Protein AF-A0A2V9T7Y0-F1 (afdb_monomer_lite)

Foldseek 3Di:
DDPPDPVVVVVVVVVVVVVVVVVVVVVVVVVCVVVVNDDPPPPPPPPPPPVDDDDDDDPPPPDDLVRVLVVCCVVDDDFQQWDWDWDADPVRDIDIDIDWDFPPVQLVVDDPVCSVVSRVVPIGHHGDDSVNVSVD

Sequence (136 aa):
MNESSPKLLDLQSALAEMQRLREENVRLRCLLQEHGIQIPAVQSTTGILVRTNAVPSAHIPVLKAEQRIALFRNLFRGRDDVYAVRWENADGRSGYMPKADRDWKAYLRANDEDRKKVDRQTRKFRPLNDEVVRGH

pLDDT: mean 82.02, std 19.5, range [34.25, 97.25]

Secondary structure (DSSP, 8-state):
-----HHHHHHHHHHHHHHHHHHHHHHHHHHHHHTT---------S------S-----------HHHHHHHHHHHS---SS--EEEEE-TTS-EEEEE-EE--HHHHHHS-TTTHHHHHHHH-EE----HHHHHT-

Structure (mmCIF, N/CA/C/O backbone):
data_AF-A0A2V9T7Y0-F1
#
_entry.id   AF-A0A2V9T7Y0-F1
#
loop_
_atom_site.group_PDB
_atom_site.id
_atom_site.type_symbol
_atom_site.label_atom_id
_atom_site.label_alt_id
_atom_site.label_comp_id
_atom_site.label_asym_id
_atom_site.label_entity_id
_atom_site.label_seq_id
_atom_site.pdbx_PDB_ins_code
_atom_site.Cartn_x
_atom_site.Cartn_y
_atom_site.Cartn_z
_atom_site.occupancy
_atom_site.B_iso_or_equiv
_atom_site.auth_seq_id
_atom_site.auth_comp_id
_atom_site.auth_asym_id
_atom_site.auth_atom_id
_atom_site.pdbx_PDB_model_num
ATOM 1 N N . MET A 1 1 ? -16.802 8.293 73.683 1.00 37.72 1 MET A N 1
ATOM 2 C CA . MET A 1 1 ? -17.826 9.022 72.910 1.00 37.72 1 MET A CA 1
ATOM 3 C C . MET A 1 1 ? -17.159 9.538 71.647 1.00 37.72 1 MET A C 1
ATOM 5 O O . MET A 1 1 ? -16.362 10.454 71.725 1.00 37.72 1 MET A O 1
ATOM 9 N N . ASN A 1 2 ? -17.444 8.845 70.545 1.00 46.03 2 ASN A N 1
ATOM 10 C CA . ASN A 1 2 ? -17.309 9.219 69.135 1.00 46.03 2 ASN A CA 1
ATOM 11 C C . ASN A 1 2 ? -15.976 9.811 68.648 1.00 46.03 2 ASN A C 1
ATOM 13 O O . ASN A 1 2 ? -15.873 11.000 68.363 1.00 46.03 2 ASN A O 1
ATOM 17 N N . GLU A 1 3 ? -15.016 8.916 68.400 1.00 46.47 3 GLU A N 1
ATOM 18 C CA . GLU A 1 3 ? -13.989 9.086 67.364 1.00 46.47 3 GLU A CA 1
ATOM 19 C C . GLU A 1 3 ? -14.696 9.162 65.997 1.00 46.47 3 GLU A C 1
ATOM 21 O O . GLU A 1 3 ? -14.899 8.154 65.312 1.00 46.47 3 GLU A O 1
ATOM 26 N N . SER A 1 4 ? -15.183 10.354 65.639 1.00 56.12 4 SER A N 1
ATOM 27 C CA . SER A 1 4 ? -15.785 10.606 64.330 1.00 56.12 4 SER A CA 1
ATOM 28 C C . SER A 1 4 ? -14.687 10.443 63.283 1.00 56.12 4 SER A C 1
ATOM 30 O O . SER A 1 4 ? -13.830 11.305 63.101 1.00 56.12 4 SER A O 1
ATOM 32 N N . SER A 1 5 ? -14.654 9.258 62.677 1.00 57.44 5 SER A N 1
ATOM 33 C CA . SER A 1 5 ? -13.573 8.820 61.803 1.00 57.44 5 SER A CA 1
ATOM 34 C C . SER A 1 5 ? -13.416 9.802 60.632 1.00 57.44 5 SER A C 1
ATOM 36 O O . SER A 1 5 ? -14.401 10.061 59.939 1.00 57.44 5 SER A O 1
ATOM 38 N N . PRO A 1 6 ? -12.202 10.308 60.341 1.00 61.59 6 PRO A N 1
ATOM 39 C CA . PRO A 1 6 ? -11.977 11.356 59.334 1.00 61.59 6 PRO A CA 1
ATOM 40 C C . PRO A 1 6 ? -12.455 10.968 57.924 1.00 61.59 6 PRO A C 1
ATOM 42 O O . PRO A 1 6 ? -12.812 11.825 57.124 1.00 61.59 6 PRO A O 1
ATOM 45 N N . LYS A 1 7 ? -12.553 9.662 57.641 1.00 60.50 7 LYS A N 1
ATOM 46 C CA . LYS A 1 7 ? -13.097 9.112 56.389 1.00 60.50 7 LYS A CA 1
ATOM 47 C C . LYS A 1 7 ? -14.606 9.338 56.208 1.00 60.50 7 LYS A C 1
ATOM 49 O O . LYS A 1 7 ? -15.082 9.348 55.079 1.00 60.50 7 LYS A O 1
ATOM 54 N N . LEU A 1 8 ? -15.370 9.488 57.295 1.00 61.09 8 LEU A N 1
ATOM 55 C CA . LEU A 1 8 ? -16.828 9.645 57.232 1.00 61.09 8 LEU A CA 1
ATOM 56 C C . LEU A 1 8 ? -17.224 11.069 56.804 1.00 61.09 8 LEU A C 1
ATOM 58 O O . LEU A 1 8 ? -18.154 11.237 56.020 1.00 61.09 8 LEU A O 1
ATOM 62 N N . LEU A 1 9 ? -16.476 12.072 57.275 1.00 67.62 9 LEU A N 1
ATOM 63 C CA . LEU A 1 9 ? -16.616 13.478 56.876 1.00 67.62 9 LEU A CA 1
ATOM 64 C C . LEU A 1 9 ? -16.264 13.691 55.397 1.00 67.62 9 LEU A C 1
ATOM 66 O O . LEU A 1 9 ? -16.974 14.405 54.692 1.00 67.62 9 LEU A O 1
ATOM 70 N N . ASP A 1 10 ? -15.214 13.023 54.919 1.00 79.06 10 ASP A N 1
ATOM 71 C CA . ASP A 1 10 ? -14.786 13.076 53.518 1.00 79.06 10 ASP A CA 1
ATOM 72 C C . ASP A 1 10 ? -15.848 12.486 52.572 1.00 79.06 10 ASP A C 1
ATOM 74 O O . ASP A 1 10 ? -16.219 13.098 51.570 1.00 79.06 10 ASP A O 1
ATOM 78 N N . LEU A 1 11 ? -16.453 11.354 52.953 1.00 84.94 11 LEU A N 1
ATOM 79 C CA . LEU A 1 11 ? -17.544 10.742 52.192 1.00 84.94 11 LEU A CA 1
ATOM 80 C C . LEU A 1 11 ? -18.800 11.625 52.152 1.00 84.94 11 LEU A C 1
ATOM 82 O O . LEU A 1 11 ? -19.420 11.767 51.099 1.00 84.94 11 LEU A O 1
ATOM 86 N N . GLN A 1 12 ? -19.187 12.222 53.282 1.00 87.06 12 GLN A N 1
ATOM 87 C CA . GLN A 1 12 ? -20.351 13.112 53.343 1.00 87.06 12 GLN A CA 1
ATOM 88 C C . GLN A 1 12 ? -20.152 14.368 52.489 1.00 87.06 12 GLN A C 1
ATOM 90 O O . GLN A 1 12 ? -21.060 14.758 51.755 1.00 87.06 12 GLN A O 1
ATOM 95 N N . SER A 1 13 ? -18.956 14.958 52.536 1.00 86.56 13 SER A N 1
ATOM 96 C CA . SER A 1 13 ? -18.583 16.093 51.689 1.00 86.56 13 SER A CA 1
ATOM 97 C C . SER A 1 13 ? -18.628 15.723 50.201 1.00 86.56 13 SER A C 1
ATOM 99 O O . SER A 1 13 ? -19.254 16.420 49.402 1.00 86.56 13 SER A O 1
ATOM 101 N N . ALA A 1 14 ? -18.062 14.569 49.829 1.00 86.44 14 ALA A N 1
ATOM 102 C CA . ALA A 1 14 ? -18.081 14.076 48.454 1.00 86.44 14 ALA A CA 1
ATOM 103 C C . ALA A 1 14 ? -19.509 13.832 47.933 1.00 86.44 14 ALA A C 1
ATOM 105 O O . ALA A 1 14 ? -19.820 14.181 46.794 1.00 86.44 14 ALA A O 1
ATOM 106 N N . LEU A 1 15 ? -20.399 13.275 48.762 1.00 93.06 15 LEU A N 1
ATOM 107 C CA . LEU A 1 15 ? -21.804 13.064 48.397 1.00 93.06 15 LEU A CA 1
ATOM 108 C C . LEU A 1 15 ? -22.553 14.386 48.187 1.00 93.06 15 LEU A C 1
ATOM 110 O O . LEU A 1 15 ? -23.291 14.510 47.208 1.00 93.06 15 LEU A O 1
ATOM 114 N N . ALA A 1 16 ? -22.336 15.375 49.059 1.00 92.31 16 ALA A N 1
ATOM 115 C CA . ALA A 1 16 ? -22.922 16.705 48.909 1.00 92.31 16 ALA A CA 1
ATOM 116 C C . ALA A 1 16 ? -22.451 17.386 47.612 1.00 92.31 16 ALA A C 1
ATOM 118 O O . ALA A 1 16 ? -23.252 17.987 46.894 1.00 92.31 16 ALA A O 1
ATOM 119 N N . GLU A 1 17 ? -21.174 17.230 47.262 1.00 89.81 17 GLU A N 1
ATOM 120 C CA . GLU A 1 17 ? -20.626 17.780 46.023 1.00 89.81 17 GLU A CA 1
ATOM 121 C C . GLU A 1 17 ? -21.173 17.061 44.781 1.00 89.81 17 GLU A C 1
ATOM 123 O O . GLU A 1 17 ? -21.557 17.708 43.804 1.00 89.81 17 GLU A O 1
ATOM 128 N N . MET A 1 18 ? -21.323 15.732 44.822 1.00 91.44 18 MET A N 1
ATOM 129 C CA . MET A 1 18 ? -21.988 14.993 43.743 1.00 91.44 18 MET A CA 1
ATOM 130 C C . MET A 1 18 ? -23.432 15.450 43.536 1.00 91.44 18 MET A C 1
ATOM 132 O O . MET A 1 18 ? -23.893 15.521 42.395 1.00 91.44 18 MET A O 1
ATOM 136 N N . GLN A 1 19 ? -24.152 15.744 44.620 1.00 94.44 19 GLN A N 1
ATOM 137 C CA . GLN A 1 19 ? -25.517 16.245 44.539 1.00 94.44 19 GLN A CA 1
ATOM 138 C C . GLN A 1 19 ? -25.557 17.629 43.880 1.00 94.44 19 GLN A C 1
ATOM 140 O O . GLN A 1 19 ? -26.273 17.804 42.893 1.00 94.44 19 GLN A O 1
ATOM 145 N N . ARG A 1 20 ? -24.717 18.565 44.338 1.00 95.12 20 ARG A N 1
ATOM 146 C CA . ARG A 1 20 ? -24.579 19.907 43.749 1.00 95.12 20 ARG A CA 1
ATOM 147 C C . ARG A 1 20 ? -24.276 19.843 42.249 1.00 95.12 20 ARG A C 1
ATOM 149 O O . ARG A 1 20 ? -24.937 20.501 41.448 1.00 95.12 20 ARG A O 1
ATOM 156 N N . LEU A 1 21 ? -23.303 19.019 41.851 1.00 91.00 21 LEU A N 1
ATOM 157 C CA . LEU A 1 21 ? -22.908 18.858 40.448 1.00 91.00 21 LEU A CA 1
ATOM 158 C C . LEU A 1 21 ? -24.028 18.258 39.591 1.00 91.00 21 LEU A C 1
ATOM 160 O O . LEU A 1 21 ? -24.145 18.595 38.411 1.00 91.00 21 LEU A O 1
ATOM 164 N N . ARG A 1 22 ? -24.853 17.367 40.154 1.00 92.06 22 ARG A N 1
ATOM 165 C CA . ARG A 1 22 ? -26.012 16.795 39.453 1.00 92.06 22 ARG A CA 1
ATOM 166 C C . ARG A 1 22 ? -27.114 17.827 39.242 1.00 92.06 22 ARG A C 1
ATOM 168 O O . ARG A 1 22 ? -27.644 17.894 38.137 1.00 92.06 22 ARG A O 1
ATOM 175 N N . GLU A 1 23 ? -27.424 18.630 40.255 1.00 94.50 23 GLU A N 1
ATOM 176 C CA . GLU A 1 23 ? -28.411 19.713 40.161 1.00 94.50 23 GLU A CA 1
ATOM 177 C C . GLU A 1 23 ? -27.995 20.754 39.111 1.00 94.50 23 GLU A C 1
ATOM 179 O O . GLU A 1 23 ? -28.786 21.102 38.231 1.00 94.50 23 GLU A O 1
ATOM 184 N N . GLU A 1 24 ? -26.725 21.164 39.116 1.00 91.75 24 GLU A N 1
ATOM 185 C CA . GLU A 1 24 ? -26.198 22.103 38.122 1.00 91.75 24 GLU A CA 1
ATOM 186 C C . GLU A 1 24 ? -26.217 21.509 36.702 1.00 91.75 24 GLU A C 1
ATOM 188 O O . GLU A 1 24 ? -26.629 22.172 35.751 1.00 91.75 24 GLU A O 1
ATOM 193 N N . ASN A 1 25 ? -25.863 20.228 36.538 1.00 92.44 25 ASN A N 1
ATOM 194 C CA . ASN A 1 25 ? -25.970 19.549 35.241 1.00 92.44 25 ASN A CA 1
ATOM 195 C C . ASN A 1 25 ? -27.410 19.524 34.712 1.00 92.44 25 ASN A C 1
ATOM 197 O O . ASN A 1 25 ? -27.614 19.677 33.509 1.00 92.44 25 ASN A O 1
ATOM 201 N N . VAL A 1 26 ? -28.407 19.323 35.581 1.00 93.25 26 VAL A N 1
ATOM 202 C CA . VAL A 1 26 ? -29.824 19.384 35.189 1.00 93.25 26 VAL A CA 1
ATOM 203 C C . VAL A 1 26 ? -30.176 20.791 34.713 1.00 93.25 26 VAL A C 1
ATOM 205 O O . VAL A 1 26 ? -30.722 20.939 33.621 1.00 93.25 26 VAL A O 1
ATOM 208 N N . ARG A 1 27 ? -29.796 21.824 35.473 1.00 94.19 27 ARG A N 1
ATOM 209 C CA . ARG A 1 27 ? -30.044 23.225 35.113 1.00 94.19 27 ARG A CA 1
ATOM 210 C C . ARG A 1 27 ? -29.433 23.596 33.759 1.00 94.19 27 ARG A C 1
ATOM 212 O O . ARG A 1 27 ? -30.124 24.158 32.912 1.00 94.19 27 ARG A O 1
ATOM 219 N N . LEU A 1 28 ? -28.161 23.262 33.540 1.00 90.06 28 LEU A N 1
ATOM 220 C CA . LEU A 1 28 ? -27.451 23.554 32.291 1.00 90.06 28 LEU A CA 1
ATOM 221 C C . LEU A 1 28 ? -28.068 22.820 31.099 1.00 90.06 28 LEU A C 1
ATOM 223 O O . LEU A 1 28 ? -28.198 23.393 30.020 1.00 90.06 28 LEU A O 1
ATOM 227 N N . ARG A 1 29 ? -28.485 21.565 31.291 1.00 87.94 29 ARG A N 1
ATOM 228 C CA . ARG A 1 29 ? -29.169 20.793 30.246 1.00 87.94 29 ARG A CA 1
ATOM 229 C C . ARG A 1 29 ? -30.511 21.413 29.863 1.00 87.94 29 ARG A C 1
ATOM 231 O O . ARG A 1 29 ? -30.784 21.505 28.671 1.00 87.94 29 ARG A O 1
ATOM 238 N N . CYS A 1 30 ? -31.302 21.876 30.834 1.00 88.44 30 CYS A N 1
ATOM 239 C CA . CYS A 1 30 ? -32.546 22.597 30.555 1.00 88.44 30 CYS A CA 1
ATOM 240 C C . CYS A 1 30 ? -32.283 23.877 29.751 1.00 88.44 30 CYS A C 1
ATOM 242 O O . CYS A 1 30 ? -32.901 24.074 28.711 1.00 88.44 30 CYS A O 1
ATOM 244 N N . LEU A 1 31 ? -31.308 24.689 30.171 1.00 91.81 31 LEU A N 1
ATOM 245 C CA . LEU A 1 31 ? -30.951 25.933 29.480 1.00 91.81 31 LEU A CA 1
ATOM 246 C C . LEU A 1 31 ? -30.517 25.679 28.025 1.00 91.81 31 LEU A C 1
ATOM 248 O O . LEU A 1 31 ? -30.930 26.374 27.101 1.00 91.81 31 LEU A O 1
ATOM 252 N N . LEU A 1 32 ? -29.701 24.650 27.796 1.00 87.62 32 LEU A N 1
ATOM 253 C CA . LEU A 1 32 ? -29.252 24.284 26.451 1.00 87.62 32 LEU A CA 1
ATOM 254 C C . LEU A 1 32 ? -30.411 23.787 25.573 1.00 87.62 32 LEU A C 1
ATOM 256 O O . LEU A 1 32 ? -30.457 24.122 24.389 1.00 87.62 32 LEU A O 1
ATOM 260 N N . GLN A 1 33 ? -31.371 23.056 26.151 1.00 85.81 33 GLN A N 1
ATOM 261 C CA . GLN A 1 33 ? -32.588 22.636 25.455 1.00 85.81 33 GLN A CA 1
ATOM 262 C C . GLN A 1 33 ? -33.481 23.830 25.087 1.00 85.81 33 GLN A C 1
ATOM 264 O O . GLN A 1 33 ? -33.976 23.880 23.962 1.00 85.81 33 GLN A O 1
ATOM 269 N N . GLU A 1 34 ? -33.650 24.802 25.987 1.00 87.19 34 GLU A N 1
ATOM 270 C CA . GLU A 1 34 ? -34.387 26.047 25.718 1.00 87.19 34 GLU A CA 1
ATOM 271 C C . GLU A 1 34 ? -33.774 26.834 24.552 1.00 87.19 34 GLU A C 1
ATOM 273 O O . GLU A 1 34 ? -34.494 27.383 23.720 1.00 87.19 34 GLU A O 1
ATOM 278 N N . HIS A 1 35 ? -32.445 26.828 24.437 1.00 89.19 35 HIS A N 1
ATOM 279 C CA . HIS A 1 35 ? -31.721 27.474 23.341 1.00 89.19 35 HIS A CA 1
ATOM 280 C C . HIS A 1 35 ? -31.549 26.595 22.088 1.00 89.19 35 HIS A C 1
ATOM 282 O O . HIS A 1 35 ? -30.855 26.994 21.153 1.00 89.19 35 HIS A O 1
ATOM 288 N N . GLY A 1 36 ? -32.170 25.410 22.038 1.00 83.38 36 GLY A N 1
ATOM 289 C CA . GLY A 1 36 ? -32.130 24.519 20.873 1.00 83.38 36 GLY A CA 1
ATOM 290 C C . GLY A 1 36 ? -30.759 23.890 20.592 1.00 83.38 36 GLY A C 1
ATOM 291 O O . GLY A 1 36 ? -30.527 23.380 19.494 1.00 83.38 36 GLY A O 1
ATOM 292 N N . ILE A 1 37 ? -29.843 23.907 21.564 1.00 82.62 37 ILE A N 1
ATOM 293 C CA . ILE A 1 37 ? -28.512 23.309 21.450 1.00 82.62 37 ILE A CA 1
ATOM 294 C C . ILE A 1 37 ? -28.623 21.834 21.835 1.00 82.62 37 ILE A C 1
ATOM 296 O O . ILE A 1 37 ? -28.758 21.480 23.007 1.00 82.62 37 ILE A O 1
ATOM 300 N N . GLN A 1 38 ? -28.570 20.953 20.836 1.00 75.06 38 GLN A N 1
ATOM 301 C CA . GLN A 1 38 ? -28.626 19.513 21.072 1.00 75.06 38 GLN A CA 1
ATOM 302 C C . GLN A 1 38 ? -27.335 19.022 21.734 1.00 75.06 38 GLN A C 1
ATOM 304 O O . GLN A 1 38 ? -26.262 19.045 21.133 1.00 75.06 38 GLN A O 1
ATOM 309 N N . ILE A 1 39 ? -27.451 18.526 22.966 1.00 67.69 39 ILE A N 1
ATOM 310 C CA . ILE A 1 39 ? -26.387 17.774 23.632 1.00 67.69 39 ILE A CA 1
ATOM 311 C C . ILE A 1 39 ? -26.617 16.294 23.309 1.00 67.69 39 ILE A C 1
ATOM 313 O O . ILE A 1 39 ? -27.695 15.780 23.626 1.00 67.69 39 ILE A O 1
ATOM 317 N N . PRO A 1 40 ? -25.643 15.578 22.719 1.00 66.00 40 PRO A N 1
AT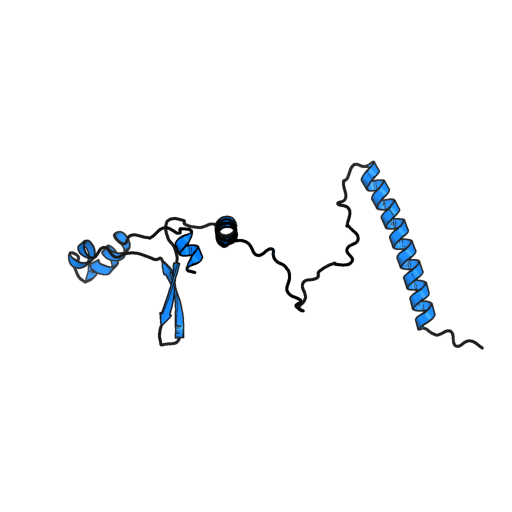OM 318 C CA . PRO A 1 40 ? -25.722 14.130 22.604 1.00 66.00 40 PRO A CA 1
ATOM 319 C C . PRO A 1 40 ? -25.952 13.553 23.998 1.00 66.00 40 PRO A C 1
ATOM 321 O O . PRO A 1 40 ? -25.154 13.798 24.907 1.00 66.00 40 PRO A O 1
ATOM 324 N N . ALA A 1 41 ? -27.053 12.825 24.193 1.00 58.22 41 ALA A N 1
ATOM 325 C CA . ALA A 1 41 ? -27.288 12.130 25.445 1.00 58.22 41 ALA A CA 1
ATOM 326 C C . ALA A 1 41 ? -26.074 11.232 25.698 1.00 58.22 41 ALA A C 1
ATOM 328 O O . ALA A 1 41 ? -25.843 10.269 24.964 1.00 58.22 41 ALA A O 1
ATOM 329 N N . VAL A 1 42 ? -25.278 11.573 26.715 1.00 54.53 42 VAL A N 1
ATOM 330 C CA . VAL A 1 42 ? -24.289 10.656 27.268 1.00 54.53 42 VAL A CA 1
ATOM 331 C C . VAL A 1 42 ? -25.133 9.536 27.853 1.00 54.53 42 VAL A C 1
ATOM 333 O O . VAL A 1 42 ? -25.643 9.648 28.969 1.00 54.53 42 VAL A O 1
ATOM 336 N N . GLN A 1 43 ? -25.388 8.513 27.031 1.00 42.47 43 GLN A N 1
ATOM 337 C CA . GLN A 1 43 ? -25.858 7.213 27.482 1.00 42.47 43 GLN A CA 1
ATOM 338 C C . GLN A 1 43 ? -25.051 6.914 28.729 1.00 42.47 43 GLN A C 1
ATOM 340 O O . GLN A 1 43 ? -23.841 7.123 28.687 1.00 42.47 43 GLN A O 1
ATOM 345 N N . SER A 1 44 ? -25.703 6.521 29.821 1.00 41.28 44 SER A N 1
ATOM 346 C CA . SER A 1 44 ? -25.045 6.114 31.056 1.00 41.28 44 SER A CA 1
ATOM 347 C C . SER A 1 44 ? -23.870 5.195 30.728 1.00 41.28 44 SER A C 1
ATOM 349 O O . SER A 1 44 ? -24.021 3.989 30.563 1.00 41.28 44 SER A O 1
ATOM 351 N N . THR A 1 45 ? -22.691 5.792 30.590 1.00 39.00 45 THR A N 1
ATOM 352 C CA . THR A 1 45 ? -21.428 5.127 30.350 1.00 39.00 45 THR A CA 1
ATOM 353 C C . THR A 1 45 ? -20.981 4.654 31.709 1.00 39.00 45 THR A C 1
ATOM 355 O O . THR A 1 45 ? -20.059 5.189 32.318 1.00 39.00 45 THR A O 1
ATOM 358 N N . THR A 1 46 ? -21.616 3.585 32.173 1.00 38.16 46 THR A N 1
ATOM 359 C CA . THR A 1 46 ? -20.848 2.531 32.819 1.00 38.16 46 THR A CA 1
ATOM 360 C C . THR A 1 46 ? -19.953 1.945 31.725 1.00 38.16 46 THR A C 1
ATOM 362 O O . THR A 1 46 ? -20.299 0.970 31.069 1.00 38.16 46 THR A O 1
ATOM 365 N N . GLY A 1 47 ? -18.858 2.653 31.432 1.00 34.25 47 GLY A N 1
ATOM 366 C CA . GLY A 1 47 ? -17.958 2.345 30.325 1.00 34.25 47 GLY A CA 1
ATOM 367 C C . GLY A 1 47 ? -17.379 3.572 29.625 1.00 34.25 47 GLY A C 1
ATOM 368 O O . GLY A 1 47 ? -17.445 3.664 28.404 1.00 34.25 47 GLY A O 1
ATOM 369 N N . ILE A 1 48 ? -16.779 4.508 30.367 1.00 37.94 48 ILE A N 1
ATOM 370 C CA . ILE A 1 48 ? -15.704 5.319 29.780 1.00 37.94 48 ILE A CA 1
ATOM 371 C C . ILE A 1 48 ? -14.559 4.339 29.525 1.00 37.94 48 ILE A C 1
ATOM 373 O O . ILE A 1 48 ? -13.888 3.934 30.471 1.00 37.94 48 ILE A O 1
ATOM 377 N N . LEU A 1 49 ? -14.326 3.931 28.278 1.00 39.25 49 LEU A N 1
ATOM 378 C CA . LEU A 1 49 ? -13.120 3.169 27.966 1.00 39.25 49 LEU A CA 1
ATOM 379 C C . LEU A 1 49 ? -12.007 4.146 27.601 1.00 39.25 49 LEU A C 1
ATOM 381 O O . LEU A 1 49 ? -11.677 4.382 26.440 1.00 39.25 49 LEU A O 1
ATOM 385 N N . VAL A 1 50 ? -11.417 4.696 28.663 1.00 37.00 50 VAL A N 1
ATOM 386 C CA . VAL A 1 50 ? -9.987 4.985 28.699 1.00 37.00 50 VAL A CA 1
ATOM 387 C C . VAL A 1 50 ? -9.295 3.713 28.203 1.00 37.00 50 VAL A C 1
ATOM 389 O O . VAL A 1 50 ? -9.314 2.683 28.873 1.00 37.00 50 VAL A O 1
ATOM 392 N N . ARG A 1 51 ? -8.757 3.730 26.979 1.00 46.25 51 ARG A N 1
ATOM 393 C CA . ARG A 1 51 ? -7.969 2.610 26.446 1.00 46.25 51 ARG A CA 1
ATOM 394 C C . ARG A 1 51 ? -6.599 2.620 27.117 1.00 46.25 51 ARG A C 1
ATOM 396 O O . ARG A 1 51 ? -5.609 2.995 26.503 1.00 46.25 51 ARG A O 1
ATOM 403 N N . THR A 1 52 ? -6.553 2.215 28.379 1.00 38.66 52 THR A N 1
ATOM 404 C CA . THR A 1 52 ? -5.324 1.859 29.088 1.00 38.66 52 THR A CA 1
ATOM 405 C C . THR A 1 52 ? -5.381 0.370 29.394 1.00 38.66 52 THR A C 1
ATOM 407 O O . THR A 1 52 ? -6.109 -0.061 30.278 1.00 38.66 52 THR A O 1
ATOM 410 N N . ASN A 1 53 ? -4.659 -0.400 28.579 1.00 46.31 53 ASN A N 1
ATOM 411 C CA . ASN A 1 53 ? -4.122 -1.740 28.822 1.00 46.31 53 ASN A CA 1
ATOM 412 C C . ASN A 1 53 ? -4.817 -2.609 29.889 1.00 46.31 53 ASN A C 1
ATOM 414 O O . ASN A 1 53 ? -4.392 -2.623 31.037 1.00 46.31 53 ASN A O 1
ATOM 418 N N . ALA A 1 54 ? -5.781 -3.429 29.468 1.00 39.59 54 ALA A N 1
ATOM 419 C CA . ALA A 1 54 ? -5.898 -4.839 29.861 1.00 39.59 54 ALA A CA 1
ATOM 420 C C . ALA A 1 54 ? -6.999 -5.494 29.013 1.00 39.59 54 ALA A C 1
ATOM 422 O O . ALA A 1 54 ? -8.126 -5.012 28.945 1.00 39.59 54 ALA A O 1
ATOM 423 N N . VAL A 1 55 ? -6.640 -6.565 28.312 1.00 43.88 55 VAL A N 1
ATOM 424 C CA . VAL A 1 55 ? -7.508 -7.338 27.416 1.00 43.88 55 VAL A CA 1
ATOM 425 C C . VAL A 1 55 ? -8.592 -8.053 28.235 1.00 43.88 55 VAL A C 1
ATOM 427 O O . VAL A 1 55 ? -8.273 -8.744 29.199 1.00 43.88 55 VAL A O 1
ATOM 430 N N . PRO A 1 56 ? -9.859 -7.944 27.815 1.00 41.22 56 PRO A N 1
ATOM 431 C CA . PRO A 1 56 ? -10.581 -9.126 27.363 1.00 41.22 56 PRO A CA 1
ATOM 432 C C . PRO A 1 56 ? -11.041 -8.897 25.923 1.00 41.22 56 PRO A C 1
ATOM 434 O O . PRO A 1 56 ? -11.621 -7.865 25.600 1.00 41.22 56 PRO A O 1
ATOM 437 N N . SER A 1 57 ? -10.696 -9.850 25.057 1.00 46.91 57 SER A N 1
ATOM 438 C CA . SER A 1 57 ? -10.886 -9.848 23.604 1.00 46.91 57 SER A CA 1
ATOM 439 C C . SER A 1 57 ? -12.165 -9.124 23.171 1.00 46.91 57 SER A C 1
ATOM 441 O O . SER A 1 57 ? -13.272 -9.644 23.311 1.00 46.91 57 SER A O 1
ATOM 443 N N . ALA A 1 58 ? -12.002 -7.902 22.660 1.00 45.97 58 ALA A N 1
ATOM 444 C CA . ALA A 1 58 ? -13.085 -7.169 22.036 1.00 45.97 58 ALA A CA 1
ATOM 445 C C . ALA A 1 58 ? -13.639 -8.035 20.900 1.00 45.97 58 ALA A C 1
ATOM 447 O O . ALA A 1 58 ? -12.896 -8.423 19.997 1.00 45.97 58 ALA A O 1
ATOM 448 N N . HIS A 1 59 ? -14.942 -8.311 20.924 1.00 47.66 59 HIS A N 1
ATOM 449 C CA . HIS A 1 59 ? -15.682 -8.699 19.727 1.00 47.66 59 HIS A CA 1
ATOM 450 C C . HIS A 1 59 ? -15.660 -7.501 18.766 1.00 47.66 59 HIS A C 1
ATOM 452 O O . HIS A 1 59 ? -16.630 -6.767 18.603 1.00 47.66 59 HIS A O 1
ATOM 458 N N . ILE A 1 60 ? -14.508 -7.273 18.134 1.00 55.94 60 ILE A N 1
ATOM 459 C CA . ILE A 1 60 ? -14.470 -6.663 16.817 1.00 55.94 60 ILE A CA 1
ATOM 460 C C . ILE A 1 60 ? -15.344 -7.605 15.989 1.00 55.94 60 ILE A C 1
ATOM 462 O O . ILE A 1 60 ? -15.017 -8.797 15.947 1.00 55.94 60 ILE A O 1
ATOM 466 N N . PRO A 1 61 ? -16.470 -7.155 15.402 1.00 60.25 61 PRO A N 1
ATOM 467 C CA . PRO A 1 61 ? -17.208 -8.009 14.487 1.00 60.25 61 PRO A CA 1
ATOM 468 C C . PRO A 1 61 ? -16.181 -8.527 13.489 1.00 60.25 61 PRO A C 1
ATOM 470 O O . PRO A 1 61 ? -15.460 -7.726 12.890 1.00 60.25 61 PRO A O 1
ATOM 473 N N . VAL A 1 62 ? -16.021 -9.851 13.413 1.00 67.56 62 VAL A N 1
ATOM 474 C CA . VAL A 1 62 ? -15.022 -10.469 12.543 1.00 67.56 62 VAL A CA 1
ATOM 475 C C . VAL A 1 62 ? -15.436 -10.124 11.122 1.00 67.56 62 VAL A C 1
ATOM 477 O O . VAL A 1 62 ? -16.288 -10.774 10.520 1.00 67.56 62 VAL A O 1
ATOM 480 N N . LEU A 1 63 ? -14.892 -9.017 10.624 1.00 76.50 63 LEU A N 1
ATOM 481 C CA . LEU A 1 63 ? -15.151 -8.536 9.287 1.00 76.50 63 LEU A CA 1
ATOM 482 C C . LEU A 1 63 ? -14.675 -9.622 8.334 1.00 76.50 63 LEU A C 1
ATOM 484 O O . LEU A 1 63 ? -13.556 -10.136 8.462 1.00 76.50 63 LEU A O 1
ATOM 488 N N . LYS A 1 64 ? -15.522 -9.959 7.362 1.00 86.75 64 LYS A N 1
ATOM 489 C CA . LYS A 1 64 ? -15.116 -10.837 6.263 1.00 86.75 64 LYS A CA 1
ATOM 490 C C . LYS A 1 64 ? -13.888 -10.227 5.582 1.00 86.75 64 LYS A C 1
ATOM 492 O O . LYS A 1 64 ? -13.726 -9.005 5.582 1.00 86.75 64 LYS A O 1
ATOM 497 N N . ALA A 1 65 ? -13.040 -11.064 4.985 1.00 88.44 65 ALA A N 1
ATOM 498 C CA . ALA A 1 65 ? -11.812 -10.611 4.324 1.00 88.44 65 ALA A CA 1
ATOM 499 C C . ALA A 1 65 ? -12.064 -9.419 3.379 1.00 88.44 65 ALA A C 1
ATOM 501 O O . ALA A 1 65 ? -11.390 -8.401 3.497 1.00 88.44 65 ALA A O 1
ATOM 502 N N . GLU A 1 66 ? -13.117 -9.480 2.559 1.00 92.06 66 GLU A N 1
ATOM 503 C CA . GLU A 1 66 ? -13.493 -8.386 1.649 1.00 92.06 66 GLU A CA 1
ATOM 504 C C . GLU A 1 66 ? -13.827 -7.076 2.374 1.00 92.06 66 GLU A C 1
ATOM 506 O O . GLU A 1 66 ? -13.436 -5.999 1.939 1.00 92.06 66 GLU A O 1
ATOM 511 N N . GLN A 1 67 ? -14.515 -7.148 3.518 1.00 92.44 67 GLN A N 1
ATOM 512 C CA . GLN A 1 67 ? -14.867 -5.962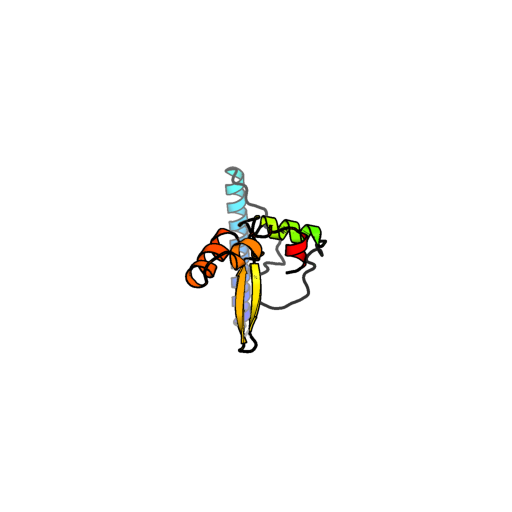 4.304 1.00 92.44 67 GLN A CA 1
ATOM 513 C C . GLN A 1 67 ? -13.624 -5.321 4.926 1.00 92.44 67 GLN A C 1
ATOM 515 O O . GLN A 1 67 ? -13.529 -4.097 4.991 1.00 92.44 67 GLN A O 1
ATOM 520 N N . ARG A 1 68 ? -12.650 -6.138 5.350 1.00 92.19 68 ARG A N 1
ATOM 521 C CA . ARG A 1 68 ? -11.355 -5.647 5.842 1.00 92.19 68 ARG A CA 1
ATOM 522 C C . ARG A 1 68 ? -10.553 -4.981 4.730 1.00 92.19 68 ARG A C 1
ATOM 524 O O . ARG A 1 68 ? -9.993 -3.915 4.964 1.00 92.19 68 ARG A O 1
ATOM 531 N N . ILE A 1 69 ? -10.522 -5.583 3.541 1.00 93.12 69 ILE A N 1
ATOM 532 C CA . ILE A 1 69 ? -9.826 -5.037 2.369 1.00 93.12 69 ILE A CA 1
ATOM 533 C C . ILE A 1 69 ? -10.466 -3.711 1.948 1.00 93.12 69 ILE A C 1
ATOM 535 O O . ILE A 1 69 ? -9.765 -2.710 1.811 1.00 93.12 69 ILE A O 1
ATOM 539 N N . ALA A 1 70 ? -11.794 -3.662 1.832 1.00 92.81 70 ALA A N 1
ATOM 540 C CA . ALA A 1 70 ? -12.520 -2.440 1.503 1.00 92.81 70 ALA A CA 1
ATOM 541 C C . ALA A 1 70 ? -12.270 -1.331 2.537 1.00 92.81 70 ALA A C 1
ATOM 543 O O . ALA A 1 70 ? -11.999 -0.188 2.171 1.00 92.81 70 ALA A O 1
ATOM 544 N N . LEU A 1 71 ? -12.302 -1.667 3.832 1.00 93.25 71 LEU A N 1
ATOM 545 C CA . LEU A 1 71 ? -11.984 -0.724 4.902 1.00 93.25 71 LEU A CA 1
ATOM 546 C C . LEU A 1 71 ? -10.543 -0.208 4.789 1.00 93.25 71 LEU A C 1
ATOM 548 O O . LEU A 1 71 ? -10.330 1.001 4.843 1.00 93.25 71 LEU A O 1
ATOM 552 N N . PHE A 1 72 ? -9.568 -1.097 4.583 1.00 92.19 72 PHE A N 1
ATOM 553 C CA . PHE A 1 72 ? -8.162 -0.731 4.408 1.00 92.19 72 PHE A CA 1
ATOM 554 C C . PHE A 1 72 ? -7.975 0.233 3.233 1.00 92.19 72 PHE A C 1
ATOM 556 O O . PHE A 1 72 ? -7.412 1.310 3.410 1.00 92.19 72 PHE A O 1
ATOM 563 N N . ARG A 1 73 ? -8.517 -0.102 2.057 1.00 91.38 73 ARG A N 1
ATOM 564 C CA . ARG A 1 73 ? -8.434 0.742 0.854 1.00 91.38 73 ARG A CA 1
ATOM 565 C C . ARG A 1 73 ? -9.132 2.090 1.025 1.00 91.38 73 ARG A C 1
ATOM 567 O O . ARG A 1 73 ? -8.748 3.060 0.378 1.00 91.38 73 ARG A O 1
ATOM 574 N N . ASN A 1 74 ? -10.160 2.161 1.872 1.00 92.38 74 ASN A N 1
ATOM 575 C CA . ASN A 1 74 ? -10.856 3.408 2.178 1.00 92.38 74 ASN A CA 1
ATOM 576 C C . ASN A 1 74 ? -10.063 4.317 3.121 1.00 92.38 74 ASN A C 1
ATOM 578 O O . ASN A 1 74 ? -10.053 5.528 2.908 1.00 92.38 74 ASN A O 1
ATOM 582 N N . LEU A 1 75 ? -9.411 3.742 4.134 1.00 93.75 75 LEU A N 1
ATOM 583 C CA . LEU A 1 75 ? -8.622 4.484 5.120 1.00 93.75 75 LEU A CA 1
ATOM 584 C C . LEU A 1 75 ? -7.260 4.916 4.570 1.00 93.75 75 LEU A C 1
ATOM 586 O O . LEU A 1 75 ? -6.822 6.038 4.815 1.00 93.75 75 LEU A O 1
ATOM 590 N N . PHE A 1 76 ? -6.595 4.040 3.818 1.00 89.88 76 PHE A N 1
ATOM 591 C CA . PHE A 1 76 ? -5.272 4.287 3.260 1.00 89.88 76 PHE A CA 1
ATOM 592 C C . PHE A 1 76 ? -5.393 4.589 1.771 1.00 89.88 76 PHE A C 1
ATOM 594 O O . PHE A 1 76 ? -5.507 3.692 0.937 1.00 89.88 76 PHE A O 1
ATOM 601 N N . ARG A 1 77 ? -5.374 5.882 1.441 1.00 85.94 77 ARG A N 1
ATOM 602 C CA . ARG A 1 77 ? -5.370 6.368 0.059 1.00 85.94 77 ARG A CA 1
ATOM 603 C C . ARG A 1 77 ? -3.943 6.630 -0.400 1.00 85.94 77 ARG A C 1
ATOM 605 O O . ARG A 1 77 ? -3.138 7.205 0.329 1.00 85.94 77 ARG A O 1
ATOM 612 N N . GLY A 1 78 ? -3.642 6.220 -1.623 1.00 87.38 78 GLY A N 1
ATOM 613 C CA . GLY A 1 78 ? -2.327 6.367 -2.225 1.00 87.38 78 GLY A CA 1
ATOM 614 C C . GLY A 1 78 ? -2.391 6.130 -3.725 1.00 87.38 78 GLY A C 1
ATOM 615 O O . GLY A 1 78 ? -3.434 6.301 -4.351 1.00 87.38 78 GLY A O 1
ATOM 616 N N . ARG A 1 79 ? -1.260 5.740 -4.307 1.00 93.38 79 ARG A N 1
ATOM 617 C CA . ARG A 1 79 ? -1.209 5.328 -5.707 1.00 93.38 79 ARG A CA 1
ATOM 618 C C . ARG A 1 79 ? -1.820 3.937 -5.870 1.00 93.38 79 ARG A C 1
ATOM 620 O O . ARG A 1 79 ? -1.324 2.991 -5.273 1.00 93.38 79 ARG A O 1
ATOM 627 N N . ASP A 1 80 ? -2.839 3.815 -6.717 1.00 92.94 80 ASP A N 1
ATOM 628 C CA . ASP A 1 80 ? -3.465 2.524 -7.042 1.00 92.94 80 ASP A CA 1
ATOM 629 C C . ASP A 1 80 ? -2.734 1.767 -8.165 1.00 92.94 80 ASP A C 1
ATOM 631 O O . ASP A 1 80 ? -2.979 0.583 -8.387 1.00 92.94 80 ASP A O 1
ATOM 635 N N . ASP A 1 81 ? -1.817 2.425 -8.876 1.00 94.50 81 ASP A N 1
ATOM 636 C CA . ASP A 1 81 ? -1.067 1.855 -10.000 1.00 94.50 81 ASP A CA 1
ATOM 637 C C . ASP A 1 81 ? 0.233 1.141 -9.582 1.00 94.50 81 ASP A C 1
ATOM 639 O O . ASP A 1 81 ? 0.899 0.523 -10.416 1.00 94.50 81 ASP A O 1
ATOM 643 N N . VAL A 1 82 ? 0.591 1.201 -8.295 1.00 95.06 82 VAL A N 1
ATOM 644 C CA . VAL A 1 82 ? 1.794 0.576 -7.739 1.00 95.06 82 VAL A CA 1
ATOM 645 C C . VAL A 1 82 ? 1.568 0.109 -6.301 1.00 95.06 82 VAL A C 1
ATOM 647 O O . VAL A 1 82 ? 0.999 0.835 -5.493 1.00 95.06 82 VAL A O 1
ATOM 650 N N . TYR A 1 83 ? 2.073 -1.074 -5.952 1.00 94.56 83 TYR A N 1
ATOM 651 C CA . TYR A 1 83 ? 2.135 -1.545 -4.564 1.00 94.56 83 TYR A CA 1
ATOM 652 C C . TYR A 1 83 ? 3.578 -1.774 -4.102 1.00 94.56 83 TYR A C 1
ATOM 654 O O . TYR A 1 83 ? 4.501 -1.873 -4.916 1.00 94.56 83 TYR A O 1
ATOM 662 N N . ALA A 1 84 ? 3.787 -1.839 -2.786 1.00 94.62 84 ALA A N 1
ATOM 663 C CA . ALA A 1 84 ? 5.102 -2.039 -2.187 1.00 94.62 84 ALA A CA 1
ATOM 664 C C . ALA A 1 84 ? 5.343 -3.512 -1.829 1.00 94.62 84 ALA A C 1
ATOM 666 O O . ALA A 1 84 ? 4.471 -4.181 -1.298 1.00 94.62 84 ALA A O 1
ATOM 667 N N . VAL A 1 85 ? 6.553 -4.010 -2.060 1.00 94.62 85 VAL A N 1
ATOM 668 C CA . VAL A 1 85 ? 7.012 -5.332 -1.624 1.00 94.62 85 VAL A CA 1
ATOM 669 C C . VAL A 1 85 ? 8.045 -5.143 -0.528 1.00 94.62 85 VAL A C 1
ATOM 671 O O . VAL A 1 85 ? 8.996 -4.371 -0.689 1.00 94.62 85 VAL A O 1
ATOM 674 N N . ARG A 1 86 ? 7.858 -5.857 0.583 1.00 94.81 86 ARG A N 1
ATOM 675 C CA . ARG A 1 86 ? 8.849 -5.928 1.653 1.00 94.81 86 ARG A CA 1
ATOM 676 C C . ARG A 1 86 ? 10.024 -6.786 1.195 1.00 94.81 86 ARG A C 1
ATOM 678 O O . ARG A 1 86 ? 9.824 -7.892 0.703 1.00 94.81 86 ARG A O 1
ATOM 685 N N . TRP A 1 87 ? 11.236 -6.281 1.372 1.00 95.38 87 TRP A N 1
ATOM 686 C CA . TRP A 1 87 ? 12.458 -7.054 1.197 1.00 95.38 87 TRP A CA 1
ATOM 687 C C . TRP A 1 87 ? 13.211 -7.136 2.514 1.00 95.38 87 TRP A C 1
ATOM 689 O O . TRP A 1 87 ? 13.132 -6.236 3.355 1.00 95.38 87 TRP A O 1
ATOM 699 N N . GLU A 1 88 ? 13.947 -8.225 2.666 1.00 96.94 88 GLU A N 1
ATOM 700 C CA . GLU A 1 88 ? 14.768 -8.507 3.828 1.00 96.94 88 GLU A CA 1
ATOM 701 C C . GLU A 1 88 ? 16.040 -9.206 3.353 1.00 96.94 88 GLU A C 1
ATOM 703 O O . GLU A 1 88 ? 15.985 -10.166 2.586 1.00 96.94 88 GLU A O 1
ATOM 708 N N . ASN A 1 89 ? 17.187 -8.661 3.743 1.00 95.50 89 ASN A N 1
ATOM 709 C CA . ASN A 1 89 ? 18.497 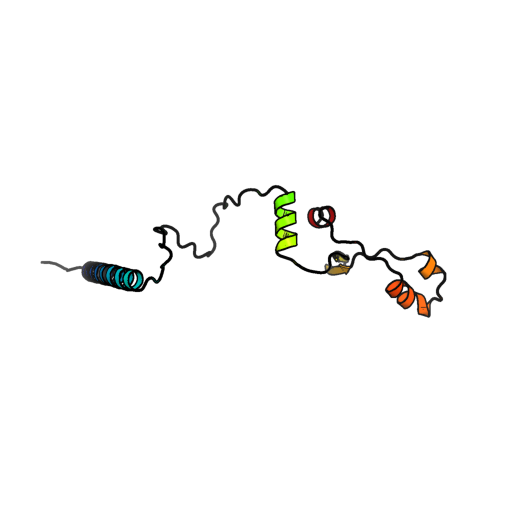-9.221 3.452 1.00 95.50 89 ASN A CA 1
ATOM 710 C C . ASN A 1 89 ? 18.925 -10.137 4.599 1.00 95.50 89 ASN A C 1
ATOM 712 O O . ASN A 1 89 ? 18.564 -9.903 5.750 1.00 95.50 89 ASN A O 1
ATOM 716 N N . ALA A 1 90 ? 19.795 -11.103 4.300 1.00 95.50 90 ALA A N 1
ATOM 717 C CA . ALA A 1 90 ? 20.401 -11.969 5.314 1.00 95.50 90 ALA A CA 1
ATOM 718 C C . ALA A 1 90 ? 21.146 -11.181 6.412 1.00 95.50 90 ALA A C 1
ATOM 720 O O . ALA A 1 90 ? 21.167 -11.602 7.562 1.00 95.50 90 ALA A O 1
ATOM 721 N N . ASP A 1 91 ? 21.674 -9.995 6.083 1.00 94.44 91 ASP A N 1
ATOM 722 C CA . ASP A 1 91 ? 22.329 -9.078 7.030 1.00 94.44 91 ASP A CA 1
ATOM 723 C C . ASP A 1 91 ? 21.359 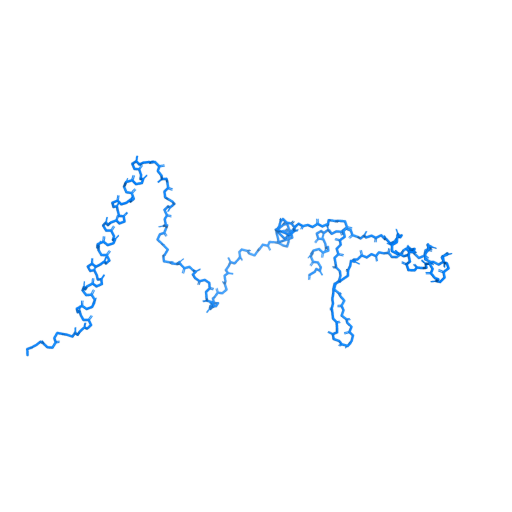-8.419 8.042 1.00 94.44 91 ASP A C 1
ATOM 725 O O . ASP A 1 91 ? 21.751 -7.508 8.769 1.00 94.44 91 ASP A O 1
ATOM 729 N N . GLY A 1 92 ? 20.066 -8.764 8.028 1.00 95.62 92 GLY A N 1
ATOM 730 C CA . GLY A 1 92 ? 19.030 -8.187 8.898 1.00 95.62 92 GLY A CA 1
ATOM 731 C C . GLY A 1 92 ? 18.482 -6.828 8.442 1.00 95.62 92 GLY A C 1
ATOM 732 O O . GLY A 1 92 ? 17.570 -6.274 9.058 1.00 95.62 92 GLY A O 1
ATOM 733 N N . ARG A 1 93 ? 18.996 -6.265 7.341 1.00 96.69 93 ARG A N 1
ATOM 734 C CA . ARG A 1 93 ? 18.426 -5.054 6.729 1.00 96.69 93 ARG A CA 1
ATOM 735 C C . ARG A 1 93 ? 17.097 -5.391 6.068 1.00 96.69 93 ARG A C 1
ATOM 737 O O . ARG A 1 93 ? 17.015 -6.353 5.314 1.00 96.69 93 ARG A O 1
ATOM 744 N N . SER A 1 94 ? 16.085 -4.560 6.285 1.00 97.25 94 SER A N 1
ATOM 745 C CA . SER A 1 94 ? 14.786 -4.706 5.634 1.00 97.25 94 SER A CA 1
ATOM 746 C C . SER A 1 94 ? 14.243 -3.364 5.165 1.00 97.25 94 SER A C 1
ATOM 748 O O . SER A 1 94 ? 14.658 -2.302 5.633 1.00 97.25 94 SER A O 1
ATOM 750 N N . GLY A 1 95 ? 13.314 -3.408 4.218 1.00 96.94 95 GLY A N 1
ATOM 751 C CA . GLY A 1 95 ? 12.680 -2.214 3.686 1.00 96.94 95 GLY A CA 1
ATOM 752 C C . GLY A 1 95 ? 11.521 -2.539 2.761 1.00 96.94 95 GLY A C 1
ATOM 753 O O . GLY A 1 95 ? 11.109 -3.688 2.624 1.00 96.94 95 GLY A O 1
ATOM 754 N N . TYR A 1 96 ? 11.003 -1.504 2.110 1.00 95.75 96 TYR A N 1
ATOM 755 C CA . TYR A 1 96 ? 9.954 -1.621 1.104 1.00 95.75 96 TYR A CA 1
ATOM 756 C C . TYR A 1 96 ? 10.463 -1.087 -0.230 1.00 95.75 96 TYR A C 1
ATOM 758 O O . TYR A 1 96 ? 11.177 -0.084 -0.274 1.00 95.75 96 TYR A O 1
ATOM 766 N N . MET A 1 97 ? 10.098 -1.753 -1.321 1.00 94.69 97 MET A N 1
ATOM 767 C CA . MET A 1 97 ? 10.359 -1.279 -2.678 1.00 94.69 97 MET A CA 1
ATOM 768 C C . MET A 1 97 ? 9.091 -1.373 -3.535 1.00 94.69 97 MET A C 1
ATOM 770 O O . MET A 1 97 ? 8.294 -2.282 -3.319 1.00 94.69 97 MET A O 1
ATOM 774 N N . PRO A 1 98 ? 8.882 -0.491 -4.523 1.00 95.56 98 PRO A N 1
ATOM 775 C CA . PRO A 1 98 ? 7.763 -0.631 -5.451 1.00 95.56 98 PRO A CA 1
ATOM 776 C C . PRO A 1 98 ? 7.860 -1.934 -6.256 1.00 95.56 98 PRO A C 1
ATOM 778 O O . PRO A 1 98 ? 8.924 -2.231 -6.808 1.00 95.56 98 PRO A O 1
ATOM 781 N N . LYS A 1 99 ? 6.759 -2.684 -6.386 1.00 95.62 99 LYS A N 1
ATOM 782 C CA . LYS A 1 99 ? 6.696 -3.814 -7.318 1.00 95.62 99 LYS A CA 1
ATOM 783 C C . LYS A 1 99 ? 6.758 -3.279 -8.741 1.00 95.62 99 LYS A C 1
ATOM 785 O O . LYS A 1 99 ? 5.834 -2.607 -9.202 1.00 95.62 99 LYS A O 1
ATOM 790 N N . ALA A 1 100 ? 7.826 -3.627 -9.442 1.00 95.44 100 ALA A N 1
ATOM 791 C CA . ALA A 1 100 ? 7.978 -3.329 -10.851 1.00 95.44 100 ALA A CA 1
ATOM 792 C C . ALA A 1 100 ? 8.496 -4.556 -11.600 1.00 95.44 100 ALA A C 1
ATOM 794 O O . ALA A 1 100 ? 9.399 -5.245 -11.123 1.00 95.44 100 ALA A O 1
ATOM 795 N N . ASP A 1 101 ? 7.941 -4.789 -12.782 1.00 95.44 101 ASP A N 1
ATOM 796 C CA . ASP A 1 101 ? 8.428 -5.783 -13.724 1.00 95.44 101 ASP A CA 1
ATOM 797 C C . ASP A 1 101 ? 9.429 -5.108 -14.667 1.00 95.44 101 ASP A C 1
ATOM 799 O O . ASP A 1 101 ? 9.136 -4.074 -15.281 1.00 95.44 101 ASP A O 1
ATOM 803 N N . ARG A 1 102 ? 10.633 -5.677 -14.758 1.00 95.25 1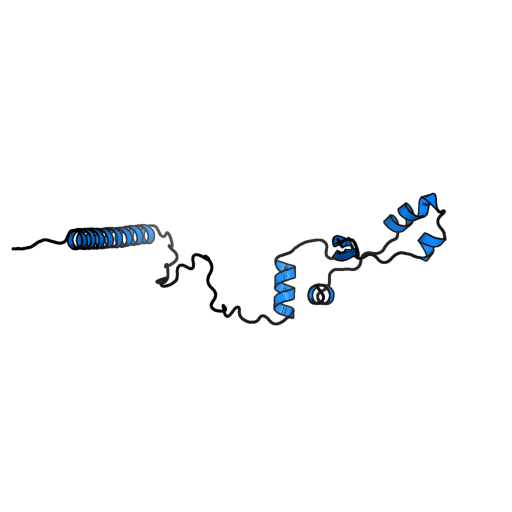02 ARG A N 1
ATOM 804 C CA . ARG A 1 102 ? 11.697 -5.182 -15.638 1.00 95.25 102 ARG A CA 1
ATOM 805 C C . ARG A 1 102 ? 11.384 -5.530 -17.089 1.00 95.25 102 ARG A C 1
ATOM 807 O O . ARG A 1 102 ? 11.128 -6.689 -17.411 1.00 95.25 102 ARG A O 1
ATOM 814 N N . ASP A 1 103 ? 11.506 -4.549 -17.979 1.00 96.00 103 ASP A N 1
ATOM 815 C CA . ASP A 1 103 ? 11.522 -4.812 -19.416 1.00 96.00 103 ASP A CA 1
ATOM 816 C C . ASP A 1 103 ? 12.887 -5.386 -19.815 1.00 96.00 103 ASP A C 1
ATOM 818 O O . ASP A 1 103 ? 13.851 -4.665 -20.079 1.00 96.00 103 ASP A O 1
ATOM 822 N N . TRP A 1 104 ? 12.972 -6.716 -19.840 1.00 94.50 104 TRP A N 1
ATOM 823 C CA . TRP A 1 104 ? 14.214 -7.417 -20.158 1.00 94.50 104 TRP A CA 1
ATOM 824 C C . TRP A 1 104 ? 14.706 -7.135 -21.582 1.00 94.50 104 TRP A C 1
ATOM 826 O O . TRP A 1 104 ? 15.911 -7.125 -21.824 1.00 94.50 104 TRP A O 1
ATOM 836 N N . LYS A 1 105 ? 13.795 -6.864 -22.526 1.00 95.81 105 LYS A N 1
ATOM 837 C CA . LYS A 1 105 ? 14.164 -6.571 -23.917 1.00 95.81 105 LYS A CA 1
ATOM 838 C C . LYS A 1 105 ? 14.831 -5.204 -24.014 1.00 95.81 105 LYS A C 1
ATOM 840 O O . LYS A 1 105 ? 15.873 -5.082 -24.655 1.00 95.81 105 LYS A O 1
ATOM 845 N N . ALA A 1 106 ? 14.252 -4.194 -23.365 1.00 94.00 106 ALA A N 1
A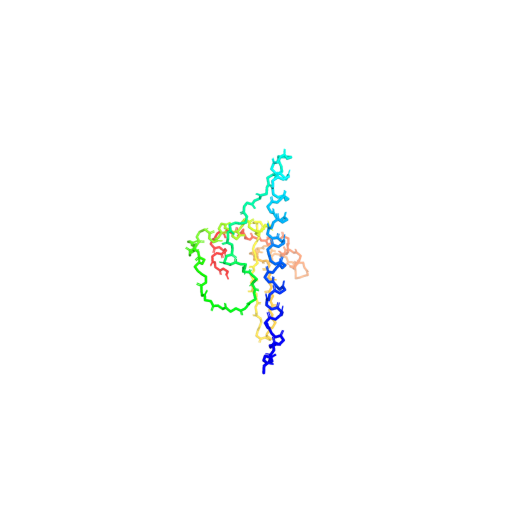TOM 846 C CA . ALA A 1 106 ? 14.843 -2.860 -23.313 1.00 94.00 106 ALA A CA 1
ATOM 847 C C . ALA A 1 106 ? 16.172 -2.863 -22.541 1.00 94.00 106 ALA A C 1
ATOM 849 O O . ALA A 1 106 ? 17.150 -2.277 -22.999 1.00 94.00 106 ALA A O 1
ATOM 850 N N . TYR A 1 107 ? 16.225 -3.577 -21.413 1.00 95.06 107 TYR A N 1
ATOM 851 C CA . TYR A 1 107 ? 17.420 -3.681 -20.578 1.00 95.06 107 TYR A CA 1
ATOM 852 C C . TYR A 1 107 ? 18.609 -4.311 -21.315 1.00 95.06 107 TYR A C 1
ATOM 854 O O . TYR A 1 107 ? 19.712 -3.777 -21.265 1.00 95.06 107 TYR A O 1
ATOM 862 N N . LEU A 1 108 ? 18.392 -5.425 -22.025 1.00 95.00 108 LEU A N 1
ATOM 863 C CA . LEU A 1 108 ? 19.461 -6.126 -22.744 1.00 95.00 108 LEU A CA 1
ATOM 864 C C . LEU A 1 108 ? 19.939 -5.392 -24.004 1.00 95.00 108 LEU A C 1
ATOM 866 O O . LEU A 1 108 ? 21.073 -5.596 -24.420 1.00 95.00 108 LEU A O 1
ATOM 870 N N . ARG A 1 109 ? 19.098 -4.544 -24.611 1.00 95.62 109 ARG A N 1
ATOM 871 C CA . ARG A 1 109 ? 19.488 -3.712 -25.762 1.00 95.62 109 ARG A CA 1
ATOM 872 C C . ARG A 1 109 ? 20.351 -2.511 -25.350 1.00 95.62 109 ARG A C 1
ATOM 874 O O . ARG A 1 109 ? 21.066 -1.968 -26.184 1.00 95.62 109 ARG A O 1
ATOM 881 N N . ALA A 1 110 ? 20.245 -2.067 -24.100 1.00 94.88 110 ALA A N 1
ATOM 882 C CA . ALA A 1 110 ? 20.976 -0.911 -23.601 1.00 94.88 110 ALA A CA 1
ATOM 883 C C . ALA A 1 110 ? 22.448 -1.244 -23.310 1.00 94.88 110 ALA A C 1
ATOM 885 O O . ALA A 1 110 ? 22.761 -2.336 -22.824 1.00 94.88 110 ALA A O 1
ATOM 886 N N . ASN A 1 111 ? 23.322 -0.260 -23.537 1.00 95.25 111 ASN A N 1
ATOM 887 C CA . ASN A 1 111 ? 24.710 -0.302 -23.082 1.00 95.25 111 ASN A CA 1
ATOM 888 C C . ASN A 1 111 ? 24.770 -0.366 -21.550 1.00 95.25 111 ASN A C 1
ATOM 890 O O . ASN A 1 111 ? 23.847 0.089 -20.862 1.00 95.25 111 ASN A O 1
ATOM 894 N N . ASP A 1 112 ? 25.859 -0.913 -21.015 1.00 93.81 112 ASP A N 1
ATOM 895 C CA . ASP A 1 112 ? 26.033 -1.165 -19.583 1.00 93.81 112 ASP A CA 1
ATOM 896 C C . ASP A 1 112 ? 25.863 0.107 -18.735 1.00 93.81 112 ASP A C 1
ATOM 898 O O . ASP A 1 112 ? 25.213 0.062 -17.686 1.00 93.81 112 ASP A O 1
ATOM 902 N N . GLU A 1 113 ? 26.336 1.255 -19.227 1.00 95.38 113 GLU A N 1
ATOM 903 C CA . GLU A 1 113 ? 26.225 2.557 -18.560 1.00 95.38 113 GLU A CA 1
ATOM 904 C C . GLU A 1 113 ? 24.768 3.051 -18.472 1.00 95.38 113 GLU A C 1
ATOM 906 O O . GLU A 1 113 ? 24.358 3.655 -17.477 1.00 95.38 113 GLU A O 1
ATOM 911 N N . ASP A 1 114 ? 23.954 2.754 -19.489 1.00 95.38 114 ASP A N 1
ATOM 912 C CA . ASP A 1 114 ? 22.578 3.242 -19.620 1.00 95.38 114 ASP A CA 1
ATOM 913 C C . ASP A 1 114 ? 21.530 2.295 -19.022 1.00 95.38 114 ASP A C 1
ATOM 915 O O . ASP A 1 114 ? 20.398 2.712 -18.744 1.00 95.38 114 ASP A O 1
ATOM 919 N N . ARG A 1 115 ? 21.881 1.028 -18.763 1.00 94.19 115 ARG A N 1
ATOM 920 C CA . ARG A 1 115 ? 20.959 -0.015 -18.273 1.00 94.19 115 ARG A CA 1
ATOM 921 C C . ARG A 1 115 ? 20.105 0.426 -17.091 1.00 94.19 115 ARG A C 1
ATOM 923 O O . ARG A 1 115 ? 18.899 0.189 -17.080 1.00 94.19 115 ARG A O 1
ATOM 930 N N . LYS A 1 116 ? 20.694 1.105 -16.101 1.00 94.31 116 LYS A N 1
ATOM 931 C CA . LYS A 1 116 ? 19.962 1.581 -14.911 1.00 94.31 116 LYS A CA 1
ATOM 932 C C . LYS A 1 116 ? 18.935 2.663 -15.256 1.00 94.31 116 LYS A C 1
ATOM 934 O O . LYS A 1 116 ? 17.843 2.690 -14.684 1.00 94.31 116 LYS A O 1
ATOM 939 N N . LYS A 1 117 ? 19.273 3.562 -16.184 1.00 95.94 117 LYS A N 1
ATOM 940 C CA . LYS A 1 117 ? 18.372 4.618 -16.662 1.00 95.94 117 LYS A CA 1
ATOM 941 C C . LYS A 1 117 ? 17.217 4.009 -17.454 1.00 95.94 117 LYS A C 1
ATOM 943 O O . LYS A 1 117 ? 16.068 4.361 -17.188 1.00 95.94 117 LYS A O 1
ATOM 948 N N . VAL A 1 118 ? 17.522 3.071 -18.349 1.00 96.38 118 VAL A N 1
ATOM 949 C CA . VAL A 1 118 ? 16.533 2.357 -19.165 1.00 96.38 118 VAL A CA 1
ATOM 950 C C . VAL A 1 118 ? 15.594 1.534 -18.287 1.00 96.38 118 VAL A C 1
ATOM 952 O O . VAL A 1 118 ? 14.382 1.676 -18.422 1.00 96.38 118 VAL A O 1
ATOM 955 N N . ASP A 1 119 ? 16.112 0.768 -17.323 1.00 95.25 119 ASP A N 1
ATOM 956 C CA . ASP A 1 119 ? 15.298 0.007 -16.360 1.00 95.25 119 ASP A CA 1
ATOM 957 C C . ASP A 1 119 ? 14.315 0.926 -15.624 1.00 95.25 119 ASP A C 1
ATOM 959 O O . ASP A 1 119 ? 13.116 0.670 -15.569 1.00 95.25 119 ASP A O 1
ATOM 963 N N . ARG A 1 120 ? 14.795 2.075 -15.128 1.00 93.94 120 ARG A N 1
ATOM 964 C CA . ARG A 1 120 ? 13.949 3.044 -14.420 1.00 93.94 120 ARG A CA 1
ATOM 965 C C . ARG A 1 120 ? 12.808 3.591 -15.283 1.00 93.94 120 ARG A C 1
ATOM 967 O O . ARG A 1 120 ? 11.742 3.855 -14.729 1.00 93.94 120 ARG A O 1
ATOM 974 N N . GLN A 1 121 ? 13.056 3.806 -16.574 1.00 95.31 121 GLN A N 1
ATOM 975 C CA . GLN A 1 121 ? 12.107 4.407 -17.518 1.00 95.31 121 GLN A CA 1
ATOM 976 C C . GLN A 1 121 ? 11.131 3.394 -18.126 1.00 95.31 121 GLN A C 1
ATOM 978 O O . GLN A 1 121 ? 10.019 3.771 -18.477 1.00 95.31 121 GLN A O 1
ATOM 983 N N . THR A 1 122 ? 11.542 2.134 -18.262 1.00 95.75 122 THR A N 1
ATOM 984 C CA . THR A 1 122 ? 10.780 1.102 -18.989 1.00 95.75 122 THR A CA 1
ATOM 985 C C . THR A 1 122 ? 10.091 0.096 -18.076 1.00 95.75 122 THR A C 1
ATOM 987 O O . THR A 1 122 ? 9.161 -0.584 -18.514 1.00 95.75 122 THR A O 1
ATOM 990 N N . ARG A 1 123 ? 10.502 0.007 -16.803 1.00 94.88 123 ARG A N 1
ATOM 991 C CA . ARG A 1 123 ? 9.846 -0.861 -15.821 1.00 94.88 123 ARG A CA 1
ATOM 992 C C . ARG A 1 123 ? 8.360 -0.548 -15.702 1.00 94.88 123 ARG A C 1
ATOM 994 O O . ARG A 1 123 ? 7.948 0.612 -15.684 1.00 94.88 123 ARG A O 1
ATOM 1001 N N . LYS A 1 124 ? 7.565 -1.601 -15.558 1.00 96.38 124 LYS A N 1
ATOM 1002 C CA . LYS A 1 124 ? 6.112 -1.502 -15.428 1.00 96.38 124 LYS A CA 1
ATOM 1003 C C . LYS A 1 124 ? 5.713 -1.778 -13.993 1.00 96.38 124 LYS A C 1
ATOM 1005 O O . LYS A 1 124 ? 6.030 -2.837 -13.459 1.00 96.38 124 LYS A O 1
ATOM 1010 N N . PHE A 1 125 ? 5.032 -0.826 -13.368 1.00 96.44 125 PHE A N 1
ATOM 1011 C CA . PHE A 1 125 ? 4.468 -1.033 -12.041 1.00 96.44 125 PHE A CA 1
ATOM 1012 C C . PHE A 1 125 ? 3.224 -1.918 -12.111 1.00 96.44 125 PHE A C 1
ATOM 1014 O O . PHE A 1 125 ? 2.563 -2.014 -13.149 1.00 96.44 125 PHE A O 1
ATOM 1021 N N . ARG A 1 126 ? 2.942 -2.602 -11.003 1.00 95.00 126 ARG A N 1
ATOM 1022 C CA . ARG A 1 126 ? 1.763 -3.455 -10.859 1.00 95.00 126 ARG A CA 1
ATOM 1023 C C . ARG A 1 126 ? 0.741 -2.780 -9.946 1.00 95.00 126 ARG A C 1
ATOM 1025 O O . ARG A 1 126 ? 1.141 -2.323 -8.876 1.00 95.00 126 ARG A O 1
ATOM 1032 N N . PRO A 1 127 ? -0.546 -2.755 -10.327 1.00 95.38 127 PRO A N 1
ATOM 1033 C CA . PRO A 1 127 ? -1.567 -2.057 -9.561 1.00 95.38 127 PRO A CA 1
ATOM 1034 C C . PRO A 1 127 ? -1.817 -2.712 -8.201 1.00 95.38 127 PRO A C 1
ATOM 1036 O O . PRO A 1 127 ? -1.664 -3.924 -8.038 1.00 95.38 127 PRO A O 1
ATOM 1039 N N . LEU A 1 128 ? -2.242 -1.900 -7.237 1.00 94.38 128 LEU A N 1
ATOM 1040 C CA . LEU A 1 128 ? -2.698 -2.345 -5.928 1.00 94.38 128 LEU A CA 1
ATOM 1041 C C . LEU A 1 128 ? -4.146 -2.838 -6.046 1.00 94.38 128 LEU A C 1
ATOM 1043 O O . LEU A 1 128 ? -5.082 -2.037 -6.064 1.00 94.38 128 LEU A O 1
ATOM 1047 N N . ASN A 1 129 ? -4.340 -4.154 -6.110 1.00 94.56 129 ASN A N 1
ATOM 1048 C CA . ASN A 1 129 ? -5.658 -4.795 -6.141 1.00 94.56 129 ASN A CA 1
ATOM 1049 C C . ASN A 1 129 ? -5.983 -5.488 -4.803 1.00 94.56 129 ASN A C 1
ATOM 1051 O O . ASN A 1 129 ? -5.154 -5.555 -3.895 1.00 94.56 129 ASN A O 1
ATOM 1055 N N . ASP A 1 130 ? -7.208 -5.989 -4.670 1.00 94.44 130 ASP A N 1
ATOM 1056 C CA . ASP A 1 130 ? -7.688 -6.622 -3.434 1.00 94.44 130 ASP A CA 1
ATOM 1057 C C . ASP A 1 130 ? -6.920 -7.905 -3.090 1.00 94.44 130 ASP A C 1
ATOM 1059 O O . ASP A 1 130 ? -6.715 -8.221 -1.919 1.00 94.44 130 ASP A O 1
ATOM 1063 N N . GLU A 1 131 ? -6.444 -8.625 -4.105 1.00 94.25 131 GLU A N 1
ATOM 1064 C CA . GLU A 1 131 ? -5.617 -9.819 -3.937 1.00 94.25 131 GLU A CA 1
ATOM 1065 C C . GLU A 1 131 ? -4.241 -9.481 -3.348 1.00 94.25 131 GLU A C 1
ATOM 1067 O O . GLU A 1 131 ? -3.789 -10.138 -2.412 1.00 94.25 131 GLU A O 1
ATOM 1072 N N . VAL A 1 132 ? -3.612 -8.404 -3.824 1.00 93.88 132 VAL A N 1
ATOM 1073 C CA . VAL A 1 132 ? -2.351 -7.886 -3.282 1.00 93.88 132 VAL A CA 1
ATOM 1074 C C . VAL A 1 132 ? -2.533 -7.452 -1.830 1.00 93.88 132 VAL A C 1
ATOM 1076 O O . VAL A 1 132 ? -1.714 -7.807 -0.989 1.00 93.88 132 VAL A O 1
ATOM 1079 N N . VAL A 1 133 ? -3.617 -6.735 -1.510 1.00 93.94 133 VAL A N 1
ATOM 1080 C CA . VAL A 1 133 ? -3.913 -6.325 -0.123 1.00 93.94 133 VAL A CA 1
ATOM 1081 C C . VAL A 1 133 ? -4.143 -7.539 0.779 1.00 93.94 133 VAL A C 1
ATOM 1083 O O . VAL A 1 133 ? -3.738 -7.523 1.935 1.00 93.94 133 VAL A O 1
ATOM 1086 N N . ARG A 1 134 ? -4.767 -8.604 0.268 1.00 94.19 134 ARG A N 1
ATOM 1087 C CA . ARG A 1 134 ? -4.968 -9.856 1.012 1.00 94.19 134 ARG A CA 1
ATOM 1088 C C . ARG A 1 134 ? -3.658 -10.588 1.311 1.00 94.19 134 ARG A C 1
ATOM 1090 O O . ARG A 1 134 ? -3.584 -11.278 2.321 1.00 94.19 134 ARG A O 1
ATOM 1097 N N . GLY A 1 135 ? -2.677 -10.488 0.415 1.00 90.19 135 GLY A N 1
ATOM 1098 C CA . GLY A 1 135 ? -1.379 -11.158 0.524 1.00 90.19 135 GLY A CA 1
ATOM 1099 C C . GLY A 1 135 ? -0.315 -10.397 1.323 1.00 90.19 135 GLY A C 1
ATOM 1100 O O . GLY A 1 135 ? 0.808 -10.891 1.425 1.00 90.19 135 GLY A O 1
ATOM 1101 N N . HIS A 1 136 ? -0.636 -9.210 1.841 1.00 88.69 136 HIS A N 1
ATOM 1102 C CA . HIS A 1 136 ? 0.223 -8.422 2.729 1.00 88.69 136 HIS A CA 1
ATOM 1103 C C . HIS A 1 136 ? -0.060 -8.712 4.201 1.00 88.69 136 HIS A C 1
ATOM 1105 O O . HIS A 1 136 ? 0.937 -8.786 4.954 1.00 88.69 136 HIS A O 1
#

Radius of gyration: 31.45 Å; chains: 1; bounding box: 61×39×99 Å